Protein AF-M0DDA8-F1 (afdb_monomer)

Foldseek 3Di:
DDDDDDDPPDDPPPPPVPVVVVVVVVVVVVVVVVVVVLVVQPVVCVVVVHNSSVVVVVCCVDPVNVVVVVVVVVVVVVVVVVVVVVVVVVD

Mean predicted aligned error: 13.12 Å

pLDDT: mean 77.58, std 16.16, range [44.0, 94.5]

Secondary structure (DSSP, 8-state):
-------SSSSSSSSHHHHHHHHHHHHHHHHHHHHHHHHHHHHHHHHHTS-HHHHHHHHHHSHHHHHHHHHHHHHHHHHHHHHHHHHHTT-

Organism: NCBI:txid1227487

Structure (mmCIF, N/CA/C/O backbone):
data_AF-M0DDA8-F1
#
_entry.id   AF-M0DDA8-F1
#
loop_
_atom_site.group_PDB
_atom_site.id
_atom_site.type_symbol
_atom_site.label_atom_id
_atom_site.label_alt_id
_atom_site.label_comp_id
_atom_site.label_asym_id
_atom_site.label_entity_id
_atom_site.label_seq_id
_atom_site.pdbx_PDB_ins_code
_atom_site.Cartn_x
_atom_site.Cartn_y
_atom_site.Cartn_z
_atom_site.occupancy
_atom_site.B_iso_or_equiv
_atom_site.auth_seq_id
_atom_site.auth_comp_id
_atom_site.auth_asym_id
_atom_site.auth_atom_id
_atom_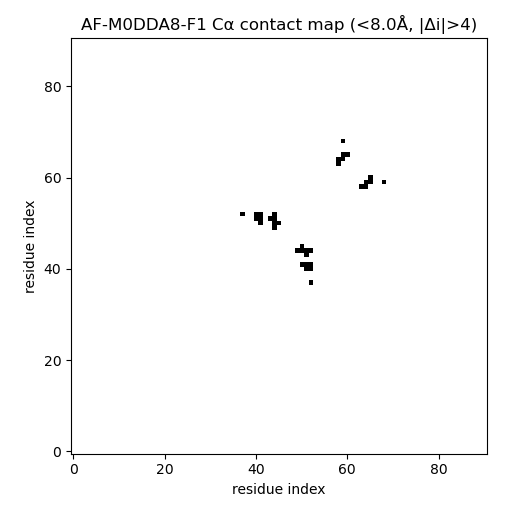site.pdbx_PDB_model_num
ATOM 1 N N . MET A 1 1 ? 11.857 30.197 -54.161 1.00 44.00 1 MET A N 1
ATOM 2 C CA . MET A 1 1 ? 12.071 28.738 -54.118 1.00 44.00 1 MET A CA 1
ATOM 3 C C . MET A 1 1 ? 12.582 28.402 -52.723 1.00 44.00 1 MET A C 1
ATOM 5 O O . MET A 1 1 ? 13.559 29.003 -52.298 1.00 44.00 1 MET A O 1
ATOM 9 N N . ASN A 1 2 ? 11.827 27.572 -52.007 1.00 59.97 2 ASN A N 1
ATOM 10 C CA . ASN A 1 2 ? 12.106 26.953 -50.701 1.00 59.97 2 ASN A CA 1
ATOM 11 C C . ASN A 1 2 ? 13.420 26.121 -50.803 1.00 59.97 2 ASN A C 1
ATOM 13 O O . ASN A 1 2 ? 13.730 25.687 -51.905 1.00 59.97 2 ASN A O 1
ATOM 17 N N . GLU A 1 3 ? 14.279 25.937 -49.792 1.00 54.41 3 GLU A N 1
ATOM 18 C CA . GLU A 1 3 ? 14.119 24.968 -48.692 1.00 54.41 3 GLU A CA 1
ATOM 19 C C . GLU A 1 3 ? 15.254 25.111 -47.649 1.00 54.41 3 GLU A C 1
ATOM 21 O O . GLU A 1 3 ? 16.425 25.258 -47.995 1.00 54.41 3 GLU A O 1
ATOM 26 N N . ARG A 1 4 ? 14.896 25.027 -46.360 1.00 68.38 4 ARG A N 1
ATOM 27 C CA . ARG A 1 4 ? 15.809 24.756 -45.234 1.00 68.38 4 ARG A CA 1
ATOM 28 C C . ARG A 1 4 ? 15.870 23.238 -45.003 1.00 68.38 4 ARG A C 1
ATOM 30 O O . ARG A 1 4 ? 14.804 22.627 -45.003 1.00 68.38 4 ARG A O 1
ATOM 37 N N . PRO A 1 5 ? 17.009 22.665 -44.593 1.00 56.69 5 PRO A N 1
ATOM 38 C CA . PRO A 1 5 ? 17.029 21.588 -43.608 1.00 56.69 5 PRO A CA 1
ATOM 39 C C . PRO A 1 5 ? 17.324 22.250 -42.245 1.00 56.69 5 PRO A C 1
ATOM 41 O O . PRO A 1 5 ? 18.375 22.844 -42.051 1.00 56.69 5 PRO A O 1
ATOM 44 N N . ALA A 1 6 ? 16.387 22.445 -41.314 1.00 61.66 6 ALA A N 1
ATOM 45 C CA . ALA A 1 6 ? 15.632 21.441 -40.568 1.00 61.66 6 ALA A CA 1
ATOM 46 C C . ALA A 1 6 ? 16.527 20.293 -40.072 1.00 61.66 6 ALA A C 1
ATOM 48 O O . ALA A 1 6 ? 16.772 19.350 -40.815 1.00 61.66 6 ALA A O 1
ATOM 49 N N . GLY A 1 7 ? 16.942 20.344 -38.799 1.00 57.56 7 GLY A N 1
ATOM 50 C CA . GLY A 1 7 ? 16.961 19.103 -38.016 1.00 57.56 7 GLY A CA 1
ATOM 51 C C . GLY A 1 7 ? 18.062 18.848 -36.987 1.00 57.56 7 GLY A C 1
ATOM 52 O O . GLY A 1 7 ? 17.883 17.921 -36.210 1.00 57.56 7 GLY A O 1
ATOM 53 N N . GLU A 1 8 ? 19.147 19.617 -36.888 1.00 54.00 8 GLU A N 1
ATOM 54 C CA . GLU A 1 8 ? 20.254 19.272 -35.961 1.00 54.00 8 GLU A CA 1
ATOM 55 C C . GLU A 1 8 ? 20.156 19.913 -34.565 1.00 54.00 8 GLU A C 1
ATOM 57 O O . GLU A 1 8 ? 21.142 20.318 -33.958 1.00 54.00 8 GLU A O 1
ATOM 62 N N . GLN A 1 9 ? 18.945 19.984 -34.012 1.00 54.88 9 GLN A N 1
ATOM 63 C CA . GLN A 1 9 ? 18.731 20.261 -32.590 1.00 54.88 9 GLN A CA 1
ATOM 64 C C . GLN A 1 9 ? 17.670 19.297 -32.067 1.00 54.88 9 GLN A C 1
ATOM 66 O O . GLN A 1 9 ? 16.488 19.464 -32.353 1.00 54.88 9 GLN A O 1
ATOM 71 N N . GLY A 1 10 ? 18.080 18.283 -31.301 1.00 49.59 10 GLY A N 1
ATOM 72 C CA . GLY A 1 10 ? 17.119 17.511 -30.506 1.00 49.59 10 GLY A CA 1
ATOM 73 C C . GLY A 1 10 ? 17.337 16.007 -30.378 1.00 49.59 10 GLY A C 1
ATOM 74 O O . GLY A 1 10 ? 16.354 15.311 -30.142 1.00 49.59 10 GLY A O 1
ATOM 75 N N . ASN A 1 11 ? 18.561 15.481 -30.514 1.00 49.59 11 ASN A N 1
ATOM 76 C CA . ASN A 1 11 ? 18.786 14.031 -30.390 1.00 49.59 11 ASN A CA 1
ATOM 77 C C . ASN A 1 11 ? 19.757 13.591 -29.276 1.00 49.59 11 ASN A C 1
ATOM 79 O O . ASN A 1 11 ? 20.185 12.443 -29.271 1.00 49.59 11 ASN A O 1
ATOM 83 N N . ALA A 1 12 ? 20.094 14.460 -28.317 1.00 50.34 12 ALA A N 1
ATOM 84 C CA . ALA A 1 12 ? 20.948 14.082 -27.178 1.00 50.34 12 ALA A CA 1
ATOM 85 C C . ALA A 1 12 ? 20.258 14.158 -25.798 1.00 50.34 12 ALA A C 1
ATOM 87 O O . ALA A 1 12 ? 20.731 13.528 -24.861 1.00 50.34 12 ALA A O 1
ATOM 88 N N . GLU A 1 13 ? 19.115 14.843 -25.661 1.00 50.75 13 GLU A N 1
ATOM 89 C CA . GLU A 1 13 ? 18.462 15.074 -24.351 1.00 50.75 13 GLU A CA 1
ATOM 90 C C . GLU A 1 13 ? 17.162 14.279 -24.114 1.00 50.75 13 GLU A C 1
ATOM 92 O O . GLU A 1 13 ? 16.542 14.400 -23.061 1.00 50.75 13 GLU A O 1
ATOM 97 N N . ARG A 1 14 ? 16.712 13.435 -25.056 1.00 51.16 14 ARG A N 1
ATOM 98 C CA . ARG A 1 14 ? 15.370 12.813 -24.980 1.00 51.16 14 ARG A CA 1
ATOM 99 C C . ARG A 1 14 ? 15.316 11.398 -24.393 1.00 51.16 14 ARG A C 1
ATOM 101 O O . ARG A 1 14 ? 14.224 10.856 -24.217 1.00 51.16 14 ARG A O 1
ATOM 108 N N . SER A 1 15 ? 16.456 10.806 -24.051 1.00 51.75 15 SER A N 1
ATOM 109 C CA . SER A 1 15 ? 16.505 9.430 -23.532 1.00 51.75 15 SER A CA 1
ATOM 110 C C . SER A 1 15 ? 16.247 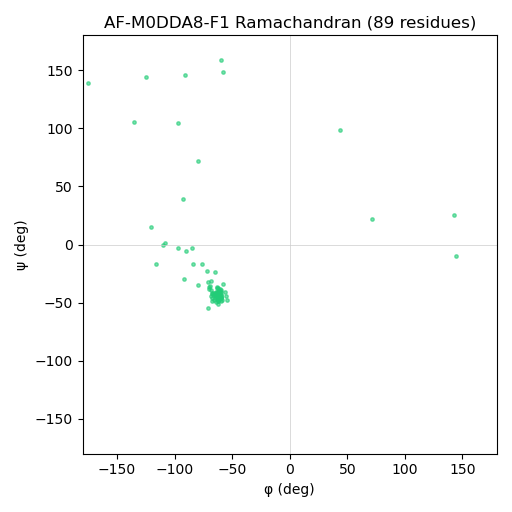9.324 -22.023 1.00 51.75 15 SER A C 1
ATOM 112 O O . SER A 1 15 ? 15.882 8.249 -21.554 1.00 51.75 15 SER A O 1
ATOM 114 N N . ASP A 1 16 ? 16.350 10.426 -21.271 1.00 53.69 16 ASP A N 1
ATOM 115 C CA . ASP A 1 16 ? 16.202 10.417 -19.806 1.00 53.69 16 ASP A CA 1
ATOM 116 C C . ASP A 1 16 ? 14.751 10.688 -19.342 1.00 53.69 16 ASP A C 1
ATOM 118 O O . ASP A 1 16 ? 14.265 10.131 -18.355 1.00 53.69 16 ASP A O 1
ATOM 122 N N . SER A 1 17 ? 13.973 11.450 -20.123 1.00 56.56 17 SER A N 1
ATOM 123 C CA . SER A 1 17 ? 12.571 11.771 -19.796 1.00 56.56 17 SER A CA 1
ATOM 124 C C . SER A 1 17 ? 11.605 10.589 -19.955 1.00 56.56 17 SER A C 1
ATOM 126 O O . SER A 1 17 ? 10.537 10.571 -19.343 1.00 56.56 17 SER A O 1
ATOM 128 N N . GLY A 1 18 ? 11.961 9.594 -20.774 1.00 61.44 18 GLY A N 1
ATOM 129 C CA . GLY A 1 18 ? 11.115 8.433 -21.046 1.00 61.44 18 GLY A CA 1
ATOM 130 C C . GLY A 1 18 ? 11.015 7.500 -19.845 1.00 61.44 18 GLY A C 1
ATOM 131 O O . GLY A 1 18 ? 9.914 7.230 -19.375 1.00 61.44 18 GLY A O 1
ATOM 132 N N . LEU A 1 19 ? 12.160 7.052 -19.316 1.00 63.09 19 LEU A N 1
ATOM 133 C CA . LEU A 1 19 ? 12.230 6.137 -18.171 1.00 63.09 19 LEU A CA 1
ATOM 134 C C . LEU A 1 19 ? 11.676 6.785 -16.901 1.00 63.09 19 LEU A C 1
ATOM 136 O O . LEU A 1 19 ? 10.840 6.173 -16.236 1.00 63.09 19 LEU A O 1
ATOM 140 N N . GLY A 1 20 ? 12.060 8.033 -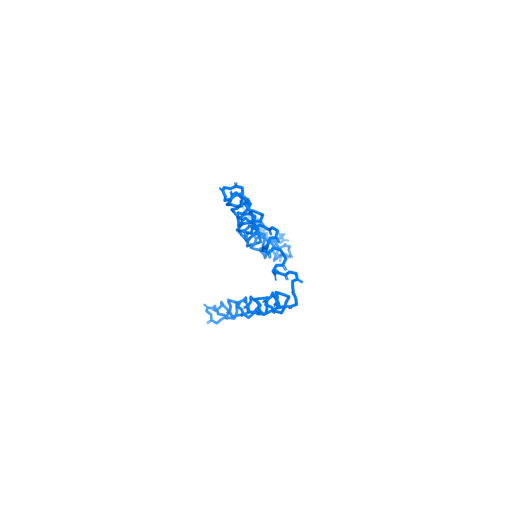16.610 1.00 64.94 20 GLY A N 1
ATOM 141 C CA . GLY A 1 20 ? 11.571 8.774 -15.445 1.00 64.94 20 GLY A CA 1
ATOM 142 C C . GLY A 1 20 ? 10.044 8.881 -15.399 1.00 64.94 20 GLY A C 1
ATOM 143 O O . GLY A 1 20 ? 9.448 8.658 -14.348 1.00 64.94 20 GLY A O 1
ATOM 144 N N . ALA A 1 21 ? 9.389 9.111 -16.541 1.00 69.50 21 ALA A N 1
ATOM 145 C CA . ALA A 1 21 ? 7.930 9.157 -16.617 1.00 69.50 21 ALA A CA 1
ATOM 146 C C . ALA A 1 21 ? 7.272 7.783 -16.374 1.00 69.50 21 ALA A C 1
ATOM 148 O O . ALA A 1 21 ? 6.254 7.704 -15.681 1.00 69.50 21 ALA A O 1
ATOM 149 N N . VAL A 1 22 ? 7.852 6.683 -16.883 1.00 69.31 22 VAL A N 1
ATOM 150 C CA . VAL A 1 22 ? 7.311 5.331 -16.626 1.00 69.31 22 VAL A CA 1
ATOM 151 C C . VAL A 1 22 ? 7.526 4.910 -15.172 1.00 69.31 22 VAL A C 1
ATOM 153 O O . VAL A 1 22 ? 6.637 4.302 -14.574 1.00 69.31 22 VAL A O 1
ATOM 156 N N . PHE A 1 23 ? 8.680 5.252 -14.590 1.00 73.81 23 PHE A N 1
ATOM 157 C CA . PHE A 1 23 ? 8.969 5.014 -13.177 1.00 73.81 23 PHE A CA 1
ATOM 158 C C . PHE A 1 23 ? 8.075 5.858 -12.273 1.00 73.81 23 PHE A C 1
ATOM 160 O O . PHE A 1 23 ? 7.531 5.315 -11.317 1.00 73.81 23 PHE A O 1
ATOM 167 N N . ALA A 1 24 ? 7.839 7.130 -12.601 1.00 77.69 24 ALA A N 1
ATOM 168 C CA . ALA A 1 24 ? 6.906 7.984 -11.873 1.00 77.69 24 ALA A CA 1
ATOM 169 C C . ALA A 1 24 ? 5.479 7.418 -11.915 1.00 77.69 24 ALA A C 1
ATOM 171 O O . ALA A 1 24 ? 4.830 7.318 -10.877 1.00 77.69 24 ALA A O 1
ATOM 172 N N . GLY A 1 25 ? 5.009 6.959 -13.081 1.00 77.00 25 GLY A N 1
ATOM 173 C CA . GLY A 1 25 ? 3.695 6.324 -13.209 1.00 77.00 25 GLY A CA 1
ATOM 174 C C . GLY A 1 25 ? 3.576 5.018 -12.415 1.00 77.00 25 GLY A C 1
ATOM 175 O O . GLY A 1 25 ? 2.572 4.785 -11.739 1.00 77.00 25 GLY A O 1
ATOM 176 N N . ALA A 1 26 ? 4.611 4.174 -12.444 1.00 79.50 26 ALA A N 1
ATOM 177 C CA . ALA A 1 26 ? 4.643 2.936 -11.671 1.00 79.50 26 ALA A CA 1
ATOM 178 C C . ALA A 1 26 ? 4.718 3.204 -10.159 1.00 79.50 26 ALA A C 1
ATOM 180 O O . ALA A 1 26 ? 3.953 2.613 -9.398 1.00 79.50 26 ALA A O 1
ATOM 181 N N . ALA A 1 27 ? 5.591 4.113 -9.726 1.00 82.25 27 ALA A N 1
ATOM 182 C CA . ALA A 1 27 ? 5.743 4.502 -8.329 1.00 82.25 27 ALA A CA 1
ATOM 183 C C . ALA A 1 27 ? 4.460 5.136 -7.784 1.00 82.25 27 ALA A C 1
ATOM 185 O O . ALA A 1 27 ? 4.031 4.781 -6.693 1.00 82.25 27 ALA A O 1
ATOM 186 N N . LEU A 1 28 ? 3.794 5.993 -8.563 1.00 88.00 28 LEU A N 1
ATOM 187 C CA . LEU A 1 28 ? 2.519 6.598 -8.181 1.00 88.00 28 LEU A CA 1
ATOM 188 C C . LEU A 1 28 ? 1.414 5.544 -8.039 1.00 88.00 28 LEU A C 1
ATOM 190 O O . LEU A 1 28 ? 0.675 5.551 -7.058 1.00 88.00 28 LEU A O 1
ATOM 194 N N . ARG A 1 29 ? 1.326 4.593 -8.978 1.00 86.19 29 ARG A N 1
ATOM 195 C CA . ARG A 1 29 ? 0.368 3.476 -8.928 1.00 86.19 29 ARG A CA 1
ATOM 196 C C . ARG A 1 29 ? 0.564 2.623 -7.672 1.00 86.19 29 ARG A C 1
ATOM 198 O O . ARG A 1 29 ? -0.414 2.295 -7.002 1.00 86.19 29 ARG A O 1
ATOM 205 N N . TRP A 1 30 ? 1.812 2.274 -7.358 1.00 87.25 30 TRP A N 1
ATOM 206 C CA . TRP A 1 30 ? 2.153 1.530 -6.144 1.00 87.25 30 TRP A CA 1
ATOM 207 C C . TRP A 1 30 ? 1.905 2.360 -4.883 1.00 87.25 30 TRP A C 1
ATOM 209 O O . TRP A 1 30 ? 1.314 1.849 -3.938 1.00 87.25 30 TRP A O 1
ATOM 219 N N . GLY A 1 31 ? 2.273 3.641 -4.892 1.00 89.00 31 GLY A N 1
ATOM 220 C CA . GLY A 1 31 ? 2.062 4.572 -3.786 1.00 89.00 31 GLY A CA 1
ATOM 221 C C . GLY A 1 31 ? 0.587 4.735 -3.434 1.00 89.00 31 GLY A C 1
ATOM 222 O O . GLY A 1 31 ? 0.230 4.605 -2.268 1.00 89.00 31 GLY A O 1
ATOM 223 N N . ILE A 1 32 ? -0.288 4.913 -4.432 1.00 93.56 32 ILE A N 1
ATOM 224 C CA . ILE A 1 32 ? -1.744 4.932 -4.222 1.00 93.56 32 ILE A CA 1
ATOM 225 C C . ILE A 1 32 ? -2.244 3.601 -3.653 1.00 93.56 32 ILE A C 1
ATOM 227 O O . ILE A 1 32 ? -3.078 3.607 -2.752 1.00 93.56 32 ILE A O 1
ATOM 231 N N . GLY A 1 33 ? -1.742 2.466 -4.149 1.00 92.75 33 GLY A N 1
ATOM 232 C CA . GLY A 1 33 ? -2.133 1.150 -3.638 1.00 92.75 33 GLY A CA 1
ATOM 233 C C . GLY A 1 33 ? -1.761 0.967 -2.166 1.00 92.75 33 GLY A C 1
ATOM 234 O O . GLY A 1 33 ? -2.591 0.540 -1.368 1.00 92.75 33 GLY A O 1
ATOM 235 N N . ILE A 1 34 ? -0.536 1.351 -1.797 1.00 90.94 34 ILE A N 1
ATOM 236 C CA . ILE A 1 34 ? -0.038 1.288 -0.418 1.00 90.94 34 ILE A CA 1
ATOM 237 C C . ILE A 1 34 ? -0.825 2.252 0.476 1.00 90.94 34 ILE A C 1
ATOM 239 O O . ILE A 1 34 ? -1.306 1.842 1.528 1.00 90.94 34 ILE A O 1
ATOM 243 N N . ALA A 1 35 ? -1.013 3.504 0.053 1.00 91.62 35 ALA A N 1
ATOM 244 C CA . ALA A 1 35 ? -1.780 4.492 0.810 1.00 91.62 35 ALA A CA 1
ATOM 245 C C . ALA A 1 35 ? -3.231 4.037 1.025 1.00 91.62 35 ALA A C 1
ATOM 247 O O . ALA A 1 35 ? -3.735 4.093 2.144 1.00 91.62 35 ALA A O 1
ATOM 248 N N . GLY A 1 36 ? -3.882 3.517 -0.018 1.00 93.69 36 GLY A N 1
ATOM 249 C CA . GLY A 1 36 ? -5.229 2.959 0.073 1.00 93.69 36 GLY A CA 1
ATOM 250 C C . GLY A 1 36 ? -5.307 1.765 1.023 1.00 93.69 36 GLY A C 1
ATOM 251 O O . GLY A 1 36 ? -6.238 1.684 1.816 1.00 93.69 36 GLY A O 1
ATOM 252 N N . PHE A 1 37 ? -4.313 0.874 1.002 1.00 93.31 37 PHE A N 1
ATOM 253 C CA . PHE A 1 37 ? -4.238 -0.256 1.928 1.00 93.31 37 PHE A CA 1
ATOM 254 C C . PHE A 1 37 ? -4.078 0.191 3.389 1.00 93.31 37 PHE A C 1
ATOM 256 O O . PHE A 1 37 ? -4.775 -0.318 4.264 1.00 93.31 37 PHE A O 1
ATOM 263 N N . VAL A 1 38 ? -3.217 1.178 3.653 1.00 92.38 38 VAL A N 1
ATOM 264 C CA . VAL A 1 38 ? -3.042 1.757 4.997 1.00 92.38 38 VAL A CA 1
ATOM 265 C C . VAL A 1 38 ? -4.337 2.406 5.482 1.00 92.38 38 VAL A C 1
ATOM 267 O O . VAL A 1 38 ? -4.780 2.128 6.595 1.00 92.38 38 VAL A O 1
ATOM 270 N N . LEU A 1 39 ? -4.981 3.222 4.640 1.00 94.50 39 LEU A N 1
ATOM 271 C CA . LEU A 1 39 ? -6.263 3.853 4.963 1.00 94.50 39 LEU A CA 1
ATOM 272 C C . LEU A 1 39 ? -7.371 2.821 5.186 1.00 94.50 39 LEU A C 1
ATOM 274 O O . LEU A 1 39 ? -8.197 2.996 6.077 1.00 94.50 39 LEU A O 1
ATOM 278 N N . PHE A 1 40 ? -7.376 1.735 4.414 1.00 94.19 40 PHE A N 1
ATOM 279 C CA . PHE A 1 40 ? -8.314 0.632 4.585 1.00 94.19 40 PHE A CA 1
ATOM 280 C C . PHE A 1 40 ? -8.126 -0.067 5.933 1.00 94.19 40 PHE A C 1
ATOM 282 O O . PHE A 1 40 ? -9.101 -0.230 6.659 1.00 94.19 40 PHE A O 1
ATOM 289 N N . LEU A 1 41 ? -6.894 -0.439 6.299 1.00 91.56 41 LEU A N 1
ATOM 290 C CA . LEU A 1 41 ? -6.613 -1.045 7.605 1.00 91.56 41 LEU A CA 1
ATOM 291 C C . LEU A 1 41 ? -6.973 -0.108 8.754 1.00 91.56 41 LEU A C 1
ATOM 293 O O . LEU A 1 41 ? -7.530 -0.556 9.752 1.00 91.56 41 LEU A O 1
ATOM 297 N N . PHE A 1 42 ? -6.688 1.184 8.600 1.00 92.00 42 PHE A N 1
ATOM 298 C CA . PHE A 1 42 ? -7.061 2.198 9.575 1.00 92.00 42 PHE A CA 1
ATOM 299 C C . PHE A 1 42 ? -8.584 2.295 9.740 1.00 92.00 42 PHE A C 1
ATOM 301 O O . PHE A 1 42 ? -9.089 2.202 10.857 1.00 92.00 42 PHE A O 1
ATOM 308 N N . ALA A 1 43 ? -9.327 2.436 8.639 1.00 93.38 43 ALA A N 1
ATOM 309 C CA . ALA A 1 43 ? -10.784 2.541 8.659 1.00 93.38 43 ALA A CA 1
ATOM 310 C C . ALA A 1 43 ? -11.438 1.261 9.193 1.00 93.38 43 ALA A C 1
ATOM 312 O O . ALA A 1 43 ? -12.371 1.328 9.991 1.00 93.38 43 ALA A O 1
ATOM 313 N N . LEU A 1 44 ? -10.920 0.097 8.795 1.00 93.56 44 LEU A N 1
ATOM 314 C CA . LEU A 1 44 ? -11.367 -1.188 9.312 1.00 93.56 44 LEU A CA 1
ATOM 315 C C . LEU A 1 44 ? -11.081 -1.285 10.811 1.00 93.56 44 LEU A C 1
ATOM 317 O O . LEU A 1 44 ? -11.980 -1.628 11.563 1.00 93.56 44 LEU A O 1
ATOM 321 N N . GLY A 1 45 ? -9.884 -0.901 11.258 1.00 89.94 45 GLY A N 1
ATOM 322 C CA . GLY A 1 45 ? -9.528 -0.826 12.673 1.00 89.94 45 GLY A CA 1
ATOM 323 C C . GLY A 1 45 ? -10.480 0.036 13.490 1.00 89.94 45 GLY A C 1
ATOM 324 O O . GLY A 1 45 ? -11.014 -0.414 14.503 1.00 89.94 45 GLY A O 1
ATOM 325 N N . GLN A 1 46 ? -10.792 1.231 12.992 1.00 90.38 46 GLN A N 1
ATOM 326 C CA . GLN A 1 46 ? -11.804 2.093 13.600 1.00 90.38 46 GLN A CA 1
ATOM 327 C C . GLN A 1 46 ? -13.194 1.439 13.625 1.00 90.38 46 GLN A C 1
ATOM 329 O O . GLN A 1 46 ? -13.898 1.560 14.622 1.00 90.38 46 GLN A O 1
ATOM 334 N N . ALA A 1 47 ? -13.578 0.704 12.576 1.00 92.06 47 ALA A N 1
ATOM 335 C CA . ALA A 1 47 ? -14.871 0.023 12.502 1.00 92.06 47 ALA A CA 1
ATOM 336 C C . ALA A 1 47 ? -14.993 -1.176 13.461 1.00 92.06 47 ALA A C 1
ATOM 338 O O . ALA A 1 47 ? -16.071 -1.402 14.005 1.00 92.06 47 ALA A O 1
ATOM 339 N N . VAL A 1 48 ? -13.915 -1.941 13.681 1.00 92.31 48 VAL A N 1
ATOM 340 C CA . VAL A 1 48 ? -13.915 -3.085 14.618 1.00 92.31 48 VAL A CA 1
ATOM 341 C C . VAL A 1 48 ? -13.516 -2.684 16.047 1.00 92.31 48 VAL A C 1
ATOM 343 O O . VAL A 1 48 ? -13.564 -3.517 16.948 1.00 92.31 48 VAL A O 1
ATOM 346 N N . GLY A 1 49 ? -13.116 -1.427 16.270 1.00 85.56 49 GLY A N 1
ATOM 347 C CA . GLY A 1 49 ? -12.644 -0.932 17.568 1.00 85.56 49 GLY A CA 1
ATOM 348 C C . GLY A 1 49 ? -11.261 -1.457 17.976 1.00 85.56 49 GLY A C 1
ATOM 349 O O . GLY A 1 49 ? -10.939 -1.479 19.162 1.00 85.56 49 GLY A O 1
ATOM 350 N N . LEU A 1 50 ? -10.448 -1.900 17.015 1.00 86.69 50 LEU A N 1
ATOM 351 C CA . LEU A 1 50 ? -9.112 -2.460 17.234 1.00 86.69 50 LEU A CA 1
ATOM 352 C C . LEU A 1 50 ? -8.079 -1.690 16.411 1.00 86.69 50 LEU A C 1
ATOM 354 O O . LEU A 1 50 ? -8.339 -1.323 15.269 1.00 86.69 50 LEU A O 1
ATOM 358 N N . ASP A 1 51 ? -6.868 -1.504 16.934 1.00 86.94 51 ASP A N 1
ATOM 359 C CA . ASP A 1 51 ? -5.776 -0.909 16.156 1.00 86.94 51 ASP A CA 1
ATOM 360 C C . ASP A 1 51 ? -5.139 -1.948 15.218 1.00 86.94 51 ASP A C 1
ATOM 362 O O . ASP A 1 51 ? -4.032 -2.441 15.439 1.00 86.94 51 ASP A O 1
ATOM 366 N N . LEU A 1 52 ? -5.873 -2.328 14.166 1.00 86.75 52 LEU A N 1
ATOM 367 C CA . LEU A 1 52 ? -5.390 -3.277 13.157 1.00 86.75 52 LEU A CA 1
ATOM 368 C C . LEU A 1 52 ? -4.101 -2.792 12.489 1.00 86.75 52 LEU A C 1
ATOM 370 O O . LEU A 1 52 ? -3.257 -3.613 12.132 1.00 86.75 52 LEU A O 1
ATOM 374 N N . LEU A 1 53 ? -3.950 -1.477 12.314 1.00 87.44 53 LEU A N 1
ATOM 375 C CA . LEU A 1 53 ? -2.754 -0.906 11.711 1.00 87.44 53 LEU A CA 1
ATOM 376 C C . LEU A 1 53 ? -1.547 -1.077 12.639 1.00 87.44 53 LEU A C 1
ATOM 378 O O . LEU A 1 53 ? -0.494 -1.515 12.177 1.00 87.44 53 LEU A O 1
ATOM 382 N N . GLY A 1 54 ? -1.720 -0.813 13.935 1.00 87.00 54 GLY A N 1
ATOM 383 C CA . GLY A 1 54 ? -0.717 -1.082 14.963 1.00 87.00 54 GLY A CA 1
ATOM 384 C C . GLY A 1 54 ? -0.349 -2.561 15.050 1.00 87.00 54 GLY A C 1
ATOM 385 O O . GLY A 1 54 ? 0.828 -2.898 14.974 1.00 87.00 54 GLY A O 1
ATOM 386 N N . LEU A 1 55 ? -1.331 -3.468 15.101 1.00 89.44 55 LEU A N 1
ATOM 387 C CA . LEU A 1 55 ? -1.080 -4.918 15.137 1.00 89.44 55 LEU A CA 1
ATOM 388 C C . LEU A 1 55 ? -0.340 -5.416 13.892 1.00 89.44 55 LEU A C 1
ATOM 390 O O . LEU A 1 55 ? 0.553 -6.259 13.984 1.00 89.44 55 LEU A O 1
ATOM 394 N N . PHE A 1 56 ? -0.693 -4.890 12.722 1.00 87.69 56 PHE A N 1
ATOM 395 C CA . PHE A 1 56 ? 0.005 -5.197 11.481 1.00 87.69 56 PHE A CA 1
ATOM 396 C C . PHE A 1 56 ? 1.446 -4.666 11.493 1.00 87.69 56 PHE A C 1
ATOM 398 O O . PHE A 1 56 ? 2.367 -5.384 11.100 1.00 87.69 56 PHE A O 1
ATOM 405 N N . ALA A 1 57 ? 1.659 -3.440 11.976 1.00 87.50 57 ALA A N 1
ATOM 406 C CA . ALA A 1 57 ? 2.988 -2.855 12.115 1.00 87.50 57 ALA A CA 1
ATOM 407 C C . ALA A 1 57 ? 3.858 -3.635 13.115 1.00 87.50 57 ALA A C 1
ATOM 409 O O . ALA A 1 57 ? 5.027 -3.892 12.833 1.00 87.50 57 ALA A O 1
ATOM 410 N N . GLU A 1 58 ? 3.283 -4.080 14.232 1.00 89.19 58 GLU A N 1
ATOM 411 C CA . GLU A 1 58 ? 3.937 -4.930 15.232 1.00 89.19 58 GLU A CA 1
ATOM 412 C C . GLU A 1 58 ? 4.313 -6.298 14.636 1.00 89.19 58 GLU A C 1
ATOM 414 O O . GLU A 1 58 ? 5.435 -6.788 14.783 1.00 89.19 58 GLU A O 1
ATOM 419 N N . ALA A 1 59 ? 3.401 -6.907 13.873 1.00 87.38 59 ALA A N 1
ATOM 420 C CA . ALA A 1 59 ? 3.665 -8.162 13.181 1.00 87.38 59 ALA A CA 1
ATOM 421 C C . ALA A 1 59 ? 4.808 -8.018 12.163 1.00 87.38 59 ALA A C 1
ATOM 423 O O . ALA A 1 59 ? 5.664 -8.902 12.082 1.00 87.38 59 ALA A O 1
ATOM 424 N N . LEU A 1 60 ? 4.870 -6.900 11.431 1.00 87.50 60 LEU A N 1
ATOM 425 C CA . LEU A 1 60 ? 5.968 -6.584 10.512 1.00 87.50 60 LEU A CA 1
ATOM 426 C C . LEU A 1 60 ? 7.289 -6.282 11.232 1.00 87.50 60 LEU A C 1
ATOM 428 O O . LEU A 1 60 ? 8.352 -6.636 10.720 1.00 87.50 60 LEU A O 1
ATOM 432 N N . SER A 1 61 ? 7.241 -5.632 12.397 1.00 90.06 61 SER A N 1
ATOM 433 C CA . SER A 1 61 ? 8.428 -5.284 1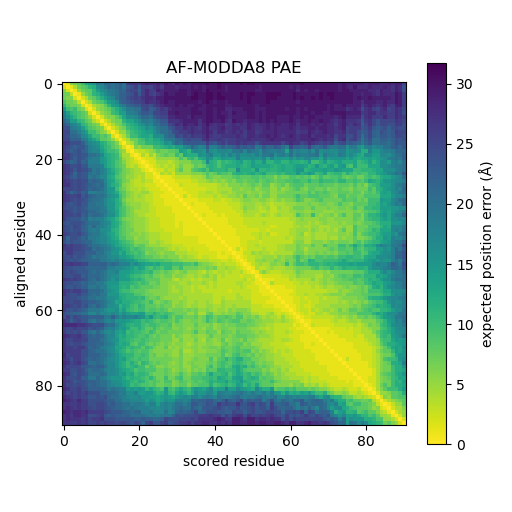3.185 1.00 90.06 61 SER A CA 1
ATOM 434 C C . SER A 1 61 ? 9.007 -6.487 13.941 1.00 90.06 61 SER A C 1
ATOM 436 O O . SER A 1 61 ? 10.177 -6.459 14.332 1.00 90.06 61 SER A O 1
ATOM 438 N N . SER A 1 62 ? 8.234 -7.565 14.093 1.00 91.88 62 SER A N 1
ATOM 439 C CA . SER A 1 62 ? 8.697 -8.825 14.672 1.00 91.88 62 SER A CA 1
ATOM 440 C C . SER A 1 62 ? 9.865 -9.446 13.888 1.00 91.88 62 SER A C 1
ATOM 442 O O . SER A 1 62 ? 10.071 -9.188 12.699 1.00 91.88 62 SER A O 1
ATOM 444 N N . GLN A 1 63 ? 10.641 -10.320 14.541 1.00 88.56 63 GLN A N 1
ATOM 445 C CA . GLN A 1 63 ? 11.747 -11.040 13.894 1.00 88.56 63 GLN A CA 1
ATOM 446 C C . GLN A 1 63 ? 11.273 -11.822 12.659 1.00 88.56 63 GLN A C 1
ATOM 448 O O . GLN A 1 63 ? 11.903 -11.752 11.606 1.00 88.56 63 GLN A O 1
ATOM 453 N N . THR A 1 64 ? 10.143 -12.522 12.766 1.00 89.69 64 THR A N 1
ATOM 454 C CA . THR A 1 64 ? 9.542 -13.265 11.650 1.00 89.69 64 THR A CA 1
ATOM 455 C C . THR A 1 64 ? 9.030 -12.324 10.559 1.00 89.69 64 THR A C 1
ATOM 457 O O . THR A 1 64 ? 9.271 -12.571 9.378 1.00 89.69 64 THR A O 1
ATOM 460 N N . GLY A 1 65 ? 8.387 -11.215 10.939 1.00 88.25 65 GLY A N 1
ATOM 461 C CA . GLY A 1 65 ? 7.898 -10.192 10.010 1.00 88.25 65 GLY A CA 1
ATOM 462 C C . GLY A 1 65 ? 9.008 -9.560 9.177 1.00 88.25 65 GLY A C 1
ATOM 463 O O . GLY A 1 65 ? 8.852 -9.383 7.970 1.00 88.25 65 GLY A O 1
ATOM 464 N N . ARG A 1 66 ? 10.173 -9.321 9.784 1.00 91.62 66 ARG A N 1
ATOM 465 C CA . ARG A 1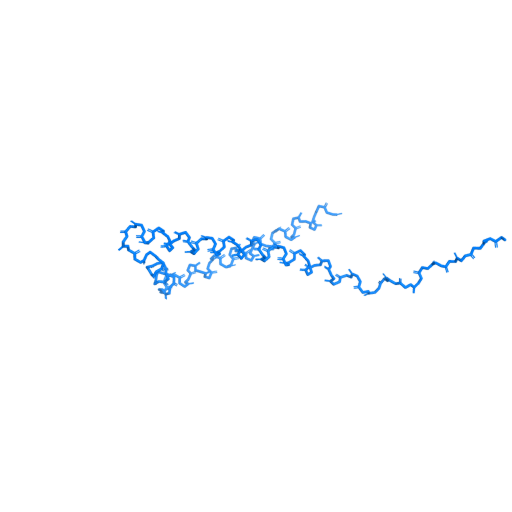 66 ? 11.363 -8.818 9.084 1.00 91.62 66 ARG A CA 1
ATOM 466 C C . ARG A 1 66 ? 11.858 -9.792 8.020 1.00 91.62 66 ARG A C 1
ATOM 468 O O . ARG A 1 66 ? 12.059 -9.380 6.880 1.00 91.62 66 ARG A O 1
ATOM 475 N N . TRP A 1 67 ? 12.005 -11.077 8.345 1.00 93.25 67 TRP A N 1
ATOM 476 C CA . TRP A 1 67 ? 12.403 -12.087 7.354 1.00 93.25 67 TRP A CA 1
ATOM 477 C C . TRP A 1 67 ? 11.374 -12.236 6.234 1.00 93.25 67 TRP A C 1
ATOM 479 O O . TRP A 1 67 ? 11.748 -12.371 5.068 1.00 93.25 67 TRP A O 1
ATOM 489 N N . LEU A 1 68 ? 10.085 -12.141 6.566 1.00 90.62 68 LEU A N 1
ATOM 490 C CA . LEU A 1 68 ? 9.017 -12.151 5.574 1.00 90.62 68 LEU A CA 1
ATOM 491 C C . LEU A 1 68 ? 9.103 -10.936 4.639 1.00 90.62 68 LEU A C 1
ATOM 493 O O . LEU A 1 68 ? 9.011 -11.100 3.425 1.00 90.62 68 LEU A O 1
ATOM 497 N N . ALA A 1 69 ? 9.343 -9.736 5.173 1.00 87.31 69 ALA A N 1
ATOM 498 C CA . ALA A 1 69 ? 9.522 -8.526 4.374 1.00 87.31 69 ALA A CA 1
ATOM 499 C C . ALA A 1 69 ? 10.721 -8.648 3.419 1.00 87.31 69 ALA A C 1
ATOM 501 O O . ALA A 1 69 ? 10.606 -8.297 2.244 1.00 87.31 69 ALA A O 1
ATOM 502 N N . VAL A 1 70 ? 11.840 -9.216 3.883 1.00 91.88 70 VAL A N 1
ATOM 503 C CA . VAL A 1 70 ? 13.006 -9.501 3.028 1.00 91.88 70 VAL A CA 1
ATOM 504 C C . VAL A 1 70 ? 12.649 -10.499 1.923 1.00 91.88 70 VAL A C 1
ATOM 506 O O . VAL A 1 70 ? 12.989 -10.270 0.763 1.00 91.88 70 VAL A O 1
ATOM 509 N N . ALA A 1 71 ? 11.932 -11.580 2.244 1.00 93.56 71 ALA A N 1
ATOM 510 C CA . ALA A 1 71 ? 11.513 -12.574 1.256 1.00 93.56 71 ALA A CA 1
ATOM 511 C C . ALA A 1 71 ? 10.581 -11.973 0.187 1.00 93.5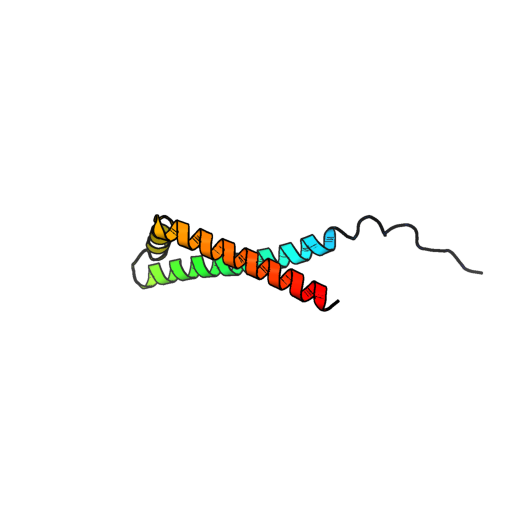6 71 ALA A C 1
ATOM 513 O O . ALA A 1 71 ? 10.785 -12.194 -1.009 1.00 93.56 71 ALA A O 1
ATOM 514 N N . VAL A 1 72 ? 9.598 -11.166 0.600 1.00 87.69 72 VAL A N 1
ATOM 515 C CA . VAL A 1 72 ? 8.693 -10.443 -0.308 1.00 87.69 72 VAL A CA 1
ATOM 516 C C . VAL A 1 72 ? 9.475 -9.474 -1.193 1.00 87.69 72 VAL A C 1
ATOM 518 O O . VAL A 1 72 ? 9.244 -9.429 -2.401 1.00 87.69 72 VAL A O 1
ATOM 521 N N . PHE A 1 73 ? 10.434 -8.741 -0.626 1.00 89.31 73 PHE A N 1
ATOM 522 C CA . PHE A 1 73 ? 11.290 -7.837 -1.390 1.00 89.31 73 PHE A CA 1
ATOM 523 C C . PHE A 1 73 ? 12.148 -8.588 -2.420 1.00 89.31 73 PHE A C 1
ATOM 525 O O . PHE A 1 73 ? 12.214 -8.189 -3.583 1.00 89.31 7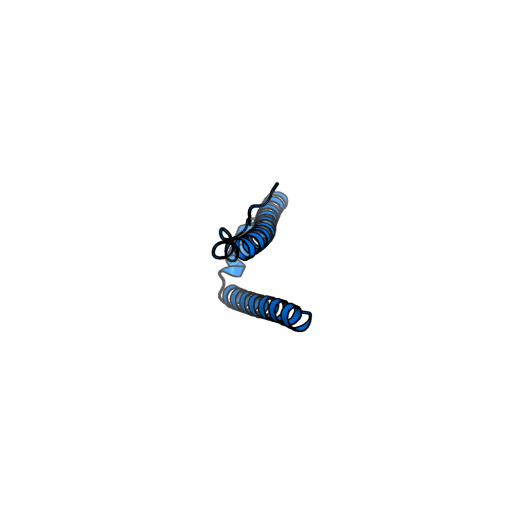3 PHE A O 1
ATOM 532 N N . GLY A 1 74 ? 12.736 -9.725 -2.043 1.00 93.31 74 GLY A N 1
ATOM 533 C CA . GLY A 1 74 ? 13.459 -10.594 -2.972 1.00 93.31 74 GLY A CA 1
ATOM 534 C C . GLY A 1 74 ? 12.567 -11.091 -4.113 1.00 93.31 74 GLY A C 1
ATOM 535 O O . GLY A 1 74 ? 12.938 -10.999 -5.285 1.00 93.31 74 GLY A O 1
ATOM 536 N N . LEU A 1 75 ? 11.349 -11.542 -3.799 1.00 90.69 75 LEU A N 1
ATOM 537 C CA . LEU A 1 75 ? 10.374 -11.968 -4.803 1.00 90.69 75 LEU A CA 1
ATOM 538 C C . LEU A 1 75 ? 9.948 -10.816 -5.726 1.00 90.69 75 LEU A C 1
ATOM 540 O O . LEU A 1 75 ? 9.758 -11.025 -6.929 1.00 90.69 75 LEU A O 1
ATOM 544 N N . PHE A 1 76 ? 9.831 -9.601 -5.189 1.00 86.38 76 PHE A N 1
ATOM 545 C CA . PHE A 1 76 ? 9.558 -8.398 -5.968 1.00 86.38 76 PHE A CA 1
ATOM 546 C C . PHE A 1 76 ? 10.684 -8.122 -6.970 1.00 86.38 76 PHE A C 1
ATOM 548 O O . PHE A 1 76 ? 10.403 -7.977 -8.159 1.00 86.38 76 PHE A O 1
ATOM 555 N N . LEU A 1 77 ? 11.949 -8.147 -6.537 1.00 88.19 77 LEU A N 1
ATOM 556 C CA . LEU A 1 77 ? 13.101 -7.979 -7.431 1.00 88.19 77 LEU A CA 1
ATOM 557 C C . LEU A 1 77 ? 13.147 -9.057 -8.516 1.00 88.19 77 LEU A C 1
ATOM 559 O O . LEU A 1 77 ? 13.333 -8.738 -9.688 1.00 88.19 77 LEU A O 1
ATOM 563 N N . ILE A 1 78 ? 12.902 -10.319 -8.154 1.00 89.19 78 ILE A N 1
ATOM 564 C CA . ILE A 1 78 ? 12.818 -11.427 -9.115 1.00 89.19 78 ILE A CA 1
ATOM 565 C C . ILE A 1 78 ? 11.698 -11.173 -10.130 1.00 89.19 78 ILE A C 1
ATOM 567 O O . ILE A 1 78 ? 11.885 -11.385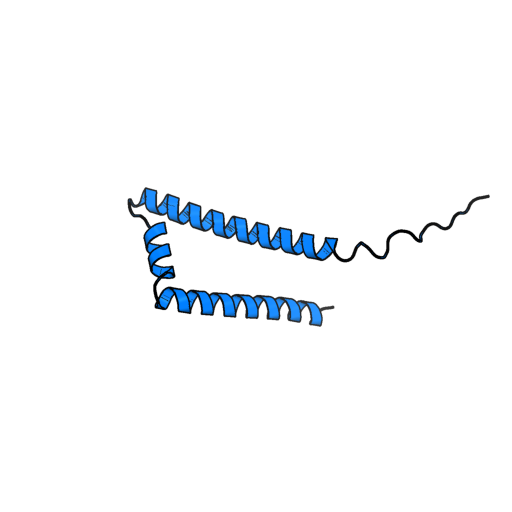 -11.327 1.00 89.19 78 ILE A O 1
ATOM 571 N N . SER A 1 79 ? 10.535 -10.705 -9.680 1.00 84.62 79 SER A N 1
ATOM 572 C CA . SER A 1 79 ? 9.397 -10.402 -10.553 1.00 84.62 79 SER A CA 1
ATOM 573 C C . SER A 1 79 ? 9.707 -9.249 -11.504 1.00 84.62 79 SER A C 1
ATOM 575 O O . SER A 1 79 ? 9.408 -9.344 -12.694 1.00 84.62 79 SER A O 1
ATOM 577 N N . VAL A 1 80 ? 10.347 -8.184 -11.011 1.00 79.94 80 VAL A N 1
ATOM 578 C CA . VAL A 1 80 ? 10.808 -7.052 -11.826 1.00 79.94 80 VAL A CA 1
ATOM 579 C C . VAL A 1 80 ? 11.843 -7.515 -12.851 1.00 79.94 80 VAL A C 1
ATOM 581 O O . VAL A 1 80 ? 11.685 -7.222 -14.036 1.00 79.94 80 VAL A O 1
ATOM 584 N N . ALA A 1 81 ? 12.834 -8.307 -12.433 1.00 80.31 81 ALA A N 1
ATOM 585 C CA . ALA A 1 81 ? 13.853 -8.871 -13.312 1.00 80.31 81 ALA A CA 1
ATOM 586 C C . ALA A 1 81 ? 13.228 -9.739 -14.415 1.00 80.31 81 ALA A C 1
ATOM 588 O O . ALA A 1 81 ? 13.502 -9.526 -15.595 1.00 80.31 81 ALA A O 1
ATOM 589 N N . ARG A 1 82 ? 12.301 -10.645 -14.067 1.00 83.19 82 ARG A N 1
ATOM 590 C CA . ARG A 1 82 ? 11.564 -11.455 -15.054 1.00 83.19 82 ARG A CA 1
ATOM 591 C C . ARG A 1 82 ? 10.771 -10.594 -16.031 1.00 83.19 82 ARG A C 1
ATOM 593 O O . ARG A 1 82 ? 10.746 -10.891 -17.219 1.00 83.19 82 ARG A O 1
ATOM 600 N N . ARG A 1 83 ? 10.121 -9.529 -15.556 1.00 68.00 83 ARG A N 1
ATOM 601 C CA . ARG A 1 83 ? 9.308 -8.635 -16.397 1.00 68.00 83 ARG A CA 1
ATOM 602 C C . ARG A 1 83 ? 10.166 -7.783 -17.337 1.00 68.00 83 ARG A C 1
ATOM 604 O O . ARG A 1 83 ? 9.724 -7.495 -18.446 1.00 68.00 83 ARG A O 1
ATOM 611 N N . GLY A 1 84 ? 11.378 -7.422 -16.912 1.00 60.78 84 GLY A N 1
ATOM 612 C CA . GLY A 1 84 ? 12.393 -6.782 -17.752 1.00 60.78 84 GLY A CA 1
ATOM 613 C C . GLY A 1 84 ? 12.929 -7.725 -18.832 1.00 60.78 84 GLY A C 1
ATOM 614 O O . GLY A 1 84 ? 12.903 -7.382 -20.011 1.00 60.78 84 GLY A O 1
ATOM 615 N N . VAL A 1 85 ? 13.306 -8.951 -18.456 1.00 59.16 85 VAL A N 1
ATOM 616 C CA . VAL A 1 85 ? 13.816 -9.972 -19.391 1.00 59.16 85 VAL A CA 1
ATOM 617 C C . VAL A 1 85 ? 12.743 -10.412 -20.396 1.00 59.16 85 VAL A C 1
ATOM 619 O O . VAL A 1 85 ? 13.013 -10.502 -21.588 1.00 59.16 85 VAL A O 1
ATOM 622 N N . ALA A 1 86 ? 11.494 -10.605 -19.961 1.00 57.12 86 ALA A N 1
ATOM 623 C CA . ALA A 1 86 ? 10.391 -10.984 -20.848 1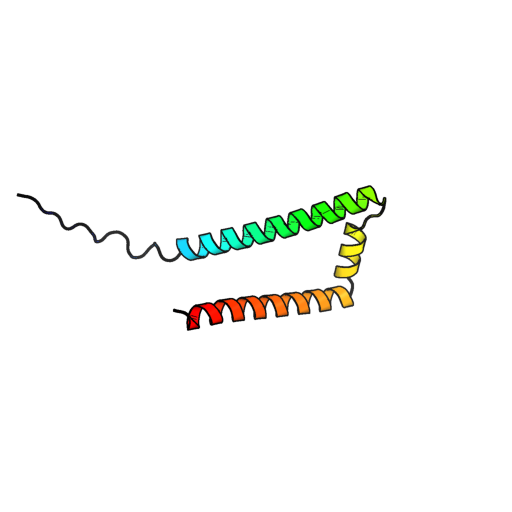.00 57.12 86 ALA A CA 1
ATOM 624 C C . ALA A 1 86 ? 10.031 -9.905 -21.889 1.00 57.12 86 ALA A C 1
ATOM 626 O O . ALA A 1 86 ? 9.463 -10.234 -22.928 1.00 57.12 86 ALA A O 1
ATOM 627 N N . ARG A 1 87 ? 10.340 -8.626 -21.628 1.00 52.16 87 ARG A N 1
ATOM 628 C CA . ARG A 1 87 ? 10.215 -7.551 -22.628 1.00 52.16 87 ARG A CA 1
ATOM 629 C C . ARG A 1 87 ? 11.392 -7.531 -23.602 1.00 52.16 87 ARG A C 1
ATOM 631 O O . ARG A 1 87 ? 11.167 -7.256 -24.771 1.00 52.16 87 ARG A O 1
ATOM 638 N N . ALA A 1 88 ? 12.598 -7.859 -23.140 1.00 50.06 88 ALA A N 1
ATOM 639 C CA . ALA A 1 88 ? 13.801 -7.899 -23.971 1.00 50.06 88 ALA A CA 1
ATOM 640 C C . ALA A 1 88 ? 13.792 -9.038 -25.007 1.00 50.06 88 ALA A C 1
ATOM 642 O O . ALA A 1 88 ? 14.324 -8.864 -26.089 1.00 50.06 88 ALA A O 1
ATOM 643 N N . PHE A 1 89 ? 13.154 -10.175 -24.710 1.00 54.88 89 PHE A N 1
ATOM 644 C CA . PHE A 1 89 ? 13.015 -11.299 -25.653 1.00 54.88 89 PHE A CA 1
ATOM 645 C C . PHE A 1 89 ? 11.827 -11.178 -26.627 1.00 54.88 89 PHE A C 1
ATOM 647 O O . PHE A 1 89 ? 11.624 -12.058 -27.459 1.00 54.88 89 PHE A O 1
ATOM 654 N N . ARG A 1 90 ? 11.001 -10.132 -26.497 1.00 47.09 90 ARG A N 1
ATOM 655 C CA . ARG A 1 90 ? 9.839 -9.871 -27.369 1.00 47.09 90 ARG A CA 1
ATOM 656 C C . ARG A 1 90 ? 10.027 -8.649 -28.279 1.00 47.09 90 ARG A C 1
ATOM 658 O O . ARG A 1 90 ? 9.091 -8.318 -29.005 1.00 47.09 90 ARG A O 1
ATOM 665 N N . ALA A 1 91 ? 11.177 -7.988 -28.179 1.00 46.31 91 ALA A N 1
ATOM 666 C CA . ALA A 1 91 ? 11.650 -6.929 -29.067 1.00 46.31 91 ALA A CA 1
ATOM 667 C C . ALA A 1 91 ? 12.684 -7.521 -30.030 1.00 46.31 91 ALA A C 1
ATOM 669 O O . ALA A 1 91 ? 12.737 -7.034 -31.177 1.00 46.31 91 ALA A O 1
#

Solvent-accessible surface area (backbone atoms only — not comparable to full-atom values): 5361 Å² total; per-residue (Å²): 134,90,85,82,85,84,75,97,76,81,86,84,75,66,77,63,62,55,56,54,52,53,49,49,53,50,51,50,55,50,48,52,52,52,51,51,50,54,52,46,38,43,53,48,13,65,73,75,76,42,64,47,48,58,53,51,50,51,49,43,71,32,78,66,27,44,55,49,52,52,51,52,50,52,51,47,52,51,50,52,51,50,56,52,51,61,52,63,79,74,109

Sequence (91 aa):
MNERPAGEQGNAERSDSGLGAVFAGAALRWGIGIAGFVLFLFALGQAVGLDLLGLFAEALSSQTGRWLAVAVFGLFLISVARRGVARAFRA

Radius of gyration: 22.77 Å; Cα contacts (8 Å, |Δi|>4): 18; chains: 1; bounding box: 36×42×72 Å